Protein AF-T1BJ75-F1 (afdb_monomer)

Solvent-accessible surface area (backbone atoms only — not comparable to full-atom values): 2524 Å² total; per-residue (Å²): 133,86,80,57,60,84,83,62,53,92,63,79,49,70,68,57,41,43,73,57,46,67,42,70,73,39,40,51,53,52,51,50,45,70,76,37,80,86,108

Secondary structure (DSSP, 8-state):
----TTTT--PPPHHHHHHHHSSHHHHHHHHHHHH-TT-

Sequence (39 aa):
MAMNQVQFQAGLSMAQFIQRYGTEAKCYRALYRARWPQG

Mean predicted ali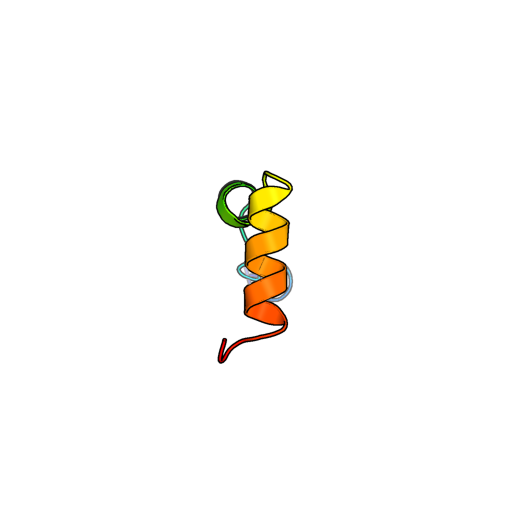gned error: 7.25 Å

Radius of gyration: 14.69 Å; Cα contacts (8 Å, |Δi|>4): 12; chains: 1; bounding box: 19×26×45 Å

Structure (mmCIF, N/CA/C/O backbone):
data_AF-T1BJ75-F1
#
_entry.id   AF-T1BJ75-F1
#
loop_
_atom_site.group_PDB
_atom_site.id
_atom_site.type_symbol
_atom_site.label_atom_id
_atom_site.label_alt_id
_atom_site.label_comp_id
_atom_site.label_asym_id
_atom_site.label_entity_id
_atom_site.label_seq_id
_atom_site.pdbx_PDB_ins_code
_atom_site.Cartn_x
_atom_site.Cartn_y
_atom_site.Cartn_z
_atom_site.occupancy
_atom_site.B_iso_or_equiv
_atom_site.auth_seq_id
_atom_site.auth_comp_id
_atom_site.auth_asym_id
_atom_site.auth_atom_id
_atom_site.pdbx_PDB_model_num
ATOM 1 N N . MET A 1 1 ? 4.894 15.993 26.574 1.00 47.59 1 MET A N 1
ATOM 2 C CA . MET A 1 1 ? 5.257 14.636 26.109 1.00 47.59 1 MET A CA 1
ATOM 3 C C . MET A 1 1 ? 5.601 14.724 24.633 1.00 47.59 1 MET A C 1
ATOM 5 O O . MET A 1 1 ? 4.760 15.175 23.868 1.00 47.59 1 MET A O 1
ATOM 9 N N . ALA A 1 2 ? 6.834 14.400 24.245 1.00 65.12 2 ALA A N 1
ATOM 10 C CA . ALA A 1 2 ? 7.238 14.423 22.842 1.00 65.12 2 ALA A CA 1
ATOM 11 C C . ALA A 1 2 ? 6.716 13.151 22.156 1.00 65.12 2 ALA A C 1
ATOM 13 O O . ALA A 1 2 ? 7.133 12.049 22.505 1.00 65.12 2 ALA A O 1
ATOM 14 N N . MET A 1 3 ? 5.764 13.292 21.230 1.00 67.12 3 MET A N 1
ATOM 15 C CA . MET A 1 3 ? 5.285 12.170 20.419 1.00 67.12 3 MET A CA 1
ATOM 16 C C . MET A 1 3 ? 6.407 11.728 19.478 1.00 67.12 3 MET A C 1
ATOM 18 O O . MET A 1 3 ? 6.879 12.513 18.654 1.00 67.12 3 MET A O 1
ATOM 22 N N . ASN A 1 4 ? 6.851 10.480 19.613 1.00 76.06 4 ASN A N 1
ATOM 23 C CA . ASN A 1 4 ? 7.870 9.907 18.746 1.00 76.06 4 ASN A CA 1
ATOM 24 C C . ASN A 1 4 ? 7.276 9.695 17.343 1.00 76.06 4 ASN A C 1
ATOM 26 O O . ASN A 1 4 ? 6.551 8.733 17.103 1.00 76.06 4 ASN A O 1
ATOM 30 N N . GLN A 1 5 ? 7.589 10.601 16.417 1.00 60.56 5 GLN A N 1
ATOM 31 C CA . GLN A 1 5 ? 7.086 10.581 15.038 1.00 60.56 5 GLN A CA 1
ATOM 32 C C . GLN A 1 5 ? 7.435 9.285 14.290 1.00 60.56 5 GLN A C 1
ATOM 34 O O . GLN A 1 5 ? 6.721 8.906 13.373 1.00 60.56 5 GLN A O 1
ATOM 39 N N . VAL A 1 6 ? 8.492 8.568 14.693 1.00 66.56 6 VAL A N 1
ATOM 40 C CA . VAL A 1 6 ? 8.841 7.258 14.117 1.00 66.56 6 VAL A CA 1
ATOM 41 C C . VAL A 1 6 ? 7.859 6.169 14.566 1.00 66.56 6 VAL A C 1
ATOM 43 O O . VAL A 1 6 ? 7.552 5.270 13.792 1.00 66.56 6 VAL A O 1
ATOM 46 N N . GLN A 1 7 ? 7.319 6.265 15.785 1.00 60.88 7 GLN A N 1
ATOM 47 C CA . GLN A 1 7 ? 6.308 5.337 16.312 1.00 60.88 7 GLN A CA 1
ATOM 48 C C . GLN A 1 7 ? 4.893 5.662 15.813 1.00 60.88 7 GLN A C 1
ATOM 50 O O . GLN A 1 7 ? 4.058 4.768 15.712 1.00 60.88 7 GLN A O 1
ATOM 55 N N . PHE A 1 8 ? 4.639 6.929 15.479 1.00 63.28 8 PHE A N 1
ATOM 56 C CA . PHE A 1 8 ? 3.348 7.428 15.000 1.00 63.28 8 PHE A CA 1
ATOM 57 C C . PHE A 1 8 ? 3.416 7.915 13.552 1.00 63.28 8 PHE A C 1
ATOM 59 O O . PHE A 1 8 ? 2.780 8.906 13.191 1.00 63.28 8 PHE A O 1
ATOM 66 N N . GLN A 1 9 ? 4.180 7.224 12.703 1.00 62.34 9 GLN A N 1
ATOM 67 C CA . GLN A 1 9 ? 4.093 7.491 11.273 1.00 62.34 9 GLN A CA 1
ATOM 68 C C . GLN A 1 9 ? 2.677 7.186 10.791 1.00 62.34 9 GLN A C 1
ATOM 70 O O . GLN A 1 9 ? 2.050 6.227 11.250 1.00 62.34 9 GLN A O 1
ATOM 75 N N . ALA A 1 10 ? 2.180 7.999 9.857 1.00 69.88 10 ALA A N 1
ATOM 76 C CA . ALA A 1 10 ? 0.908 7.764 9.190 1.00 69.88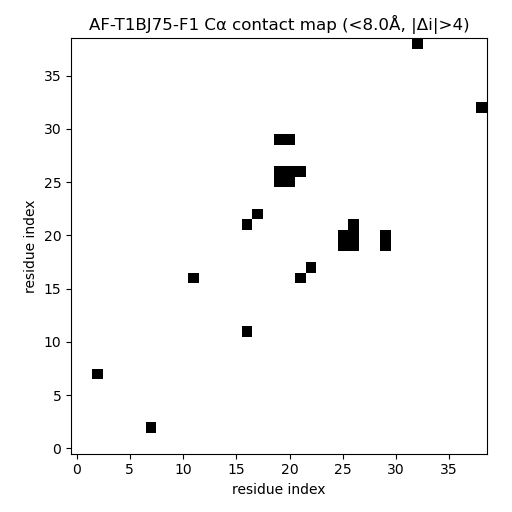 10 ALA A CA 1
ATOM 77 C C . ALA A 1 10 ? 1.018 6.506 8.314 1.00 69.88 10 ALA A C 1
ATOM 79 O O . ALA A 1 10 ? 1.206 6.568 7.100 1.00 69.88 10 ALA A O 1
ATOM 80 N N . GLY A 1 11 ? 0.949 5.346 8.961 1.00 78.00 11 GLY A N 1
ATOM 81 C CA . GLY A 1 11 ? 0.765 4.071 8.306 1.00 78.00 11 GLY A CA 1
ATOM 82 C C . GLY A 1 11 ? -0.603 4.030 7.642 1.00 78.00 11 GLY A C 1
ATOM 83 O O . GLY A 1 11 ? -1.536 4.749 8.008 1.00 78.00 11 GLY A O 1
ATOM 84 N N . LEU A 1 12 ? -0.733 3.159 6.650 1.00 83.00 12 LEU A N 1
ATOM 85 C CA . LEU A 1 12 ? -2.033 2.856 6.080 1.00 83.00 12 LEU A CA 1
ATOM 86 C C . LEU A 1 12 ? -2.898 2.215 7.173 1.00 83.00 12 LEU A C 1
ATOM 88 O O . LEU A 1 12 ? -2.513 1.188 7.731 1.00 83.00 12 LEU A O 1
ATOM 92 N N . SER A 1 13 ? -4.053 2.804 7.489 1.00 87.69 13 SER A N 1
ATOM 93 C CA . SER A 1 13 ? -4.947 2.198 8.481 1.00 87.69 13 SER A CA 1
ATOM 94 C C . SER A 1 13 ? -5.435 0.832 7.995 1.00 87.69 13 SER A C 1
ATOM 96 O O . SER A 1 13 ? -5.502 0.585 6.790 1.00 87.69 13 SER A O 1
ATOM 98 N N . MET A 1 14 ? -5.838 -0.055 8.908 1.00 84.94 14 MET A N 1
ATOM 99 C CA . MET A 1 14 ? -6.338 -1.384 8.527 1.00 84.94 14 MET A CA 1
ATOM 100 C C . MET A 1 14 ? -7.527 -1.297 7.554 1.00 84.94 14 MET A C 1
ATOM 102 O O . MET A 1 14 ? -7.589 -2.027 6.567 1.00 84.94 14 MET A O 1
ATOM 106 N N . ALA 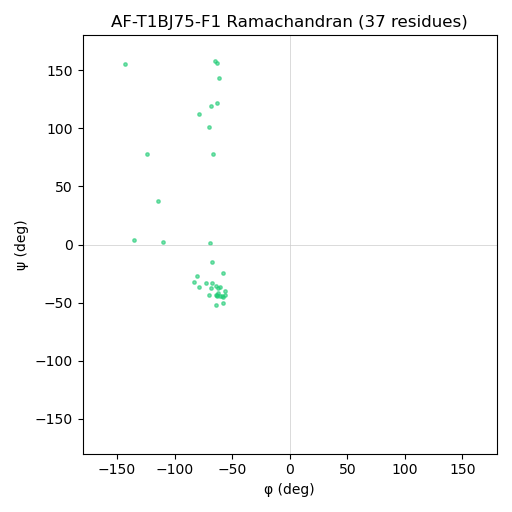A 1 15 ? -8.441 -0.347 7.773 1.00 91.19 15 ALA A N 1
ATOM 107 C CA . ALA A 1 15 ? -9.566 -0.116 6.869 1.00 91.19 15 ALA A CA 1
ATOM 108 C C . ALA A 1 15 ? -9.099 0.330 5.473 1.00 91.19 15 ALA A C 1
ATOM 110 O O . ALA A 1 15 ? -9.570 -0.193 4.462 1.00 91.19 15 ALA A O 1
ATOM 111 N N . GLN A 1 16 ? -8.129 1.248 5.403 1.00 90.44 16 GLN A N 1
ATOM 112 C CA . GLN A 1 16 ? -7.553 1.693 4.132 1.00 90.44 16 GLN A CA 1
ATOM 113 C C . GLN A 1 16 ? -6.743 0.579 3.447 1.00 90.44 16 GLN A C 1
A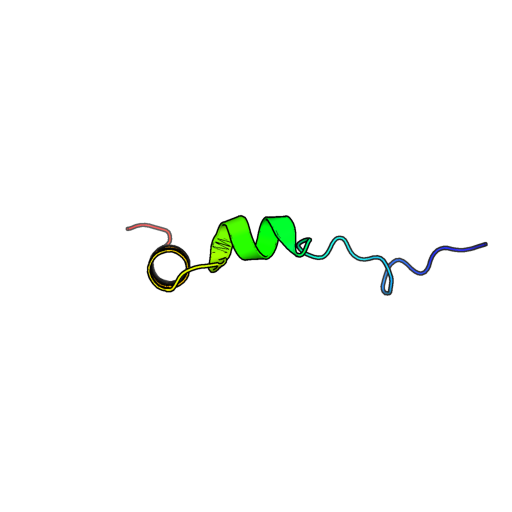TOM 115 O O . GLN A 1 16 ? -6.745 0.486 2.219 1.00 90.44 16 GLN A O 1
ATOM 120 N N . PHE A 1 17 ? -6.092 -0.295 4.216 1.00 90.19 17 PHE A N 1
ATOM 121 C CA . PHE A 1 17 ? -5.394 -1.472 3.709 1.00 90.19 17 PHE A CA 1
ATOM 122 C C . PHE A 1 17 ? -6.374 -2.446 3.056 1.00 90.19 17 PHE A C 1
ATOM 124 O O . PHE A 1 17 ? -6.207 -2.777 1.885 1.00 90.19 17 PHE A O 1
ATOM 131 N N . ILE A 1 18 ? -7.454 -2.825 3.743 1.00 93.94 18 ILE A N 1
ATOM 132 C CA . ILE A 1 18 ? -8.483 -3.714 3.180 1.00 93.94 18 ILE A CA 1
ATOM 133 C C . ILE A 1 18 ? -9.199 -3.058 1.990 1.00 93.94 18 ILE A C 1
ATOM 135 O O . ILE A 1 18 ? -9.509 -3.719 0.992 1.00 93.94 18 ILE A O 1
ATOM 139 N N . GLN A 1 19 ? -9.413 -1.742 2.022 1.00 93.50 19 GLN A N 1
ATOM 140 C CA . GLN A 1 19 ? -9.973 -1.028 0.878 1.00 93.50 19 GLN A CA 1
ATOM 141 C C . GLN A 1 19 ? -9.090 -1.190 -0.368 1.00 93.50 19 GLN A C 1
ATOM 143 O O . GLN A 1 19 ? -9.630 -1.480 -1.441 1.00 93.50 19 GLN A O 1
ATOM 148 N N . ARG A 1 20 ? -7.764 -1.052 -0.219 1.00 90.44 20 ARG A N 1
ATOM 149 C CA . ARG A 1 20 ? -6.782 -1.099 -1.317 1.00 90.44 20 ARG A CA 1
ATOM 150 C C . ARG A 1 20 ? -6.364 -2.514 -1.731 1.00 90.44 20 ARG A C 1
ATOM 152 O O . ARG A 1 20 ? -6.116 -2.720 -2.912 1.00 90.44 20 ARG A O 1
ATOM 159 N N . TYR 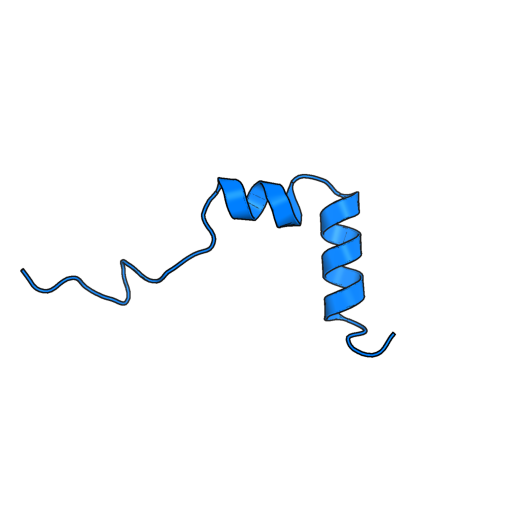A 1 21 ? -6.331 -3.472 -0.804 1.00 95.44 21 TYR A N 1
ATOM 160 C CA . TYR A 1 21 ? -5.706 -4.792 -0.987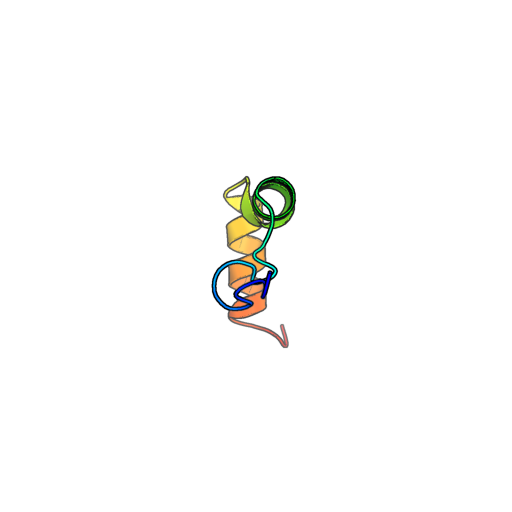 1.00 95.44 21 TYR A CA 1
ATOM 161 C C . TYR A 1 21 ? -6.551 -5.972 -0.475 1.00 95.44 21 TYR A C 1
ATOM 163 O O . TYR A 1 21 ? -6.112 -7.111 -0.520 1.00 95.44 21 TYR A O 1
ATOM 171 N N . GLY A 1 22 ? -7.772 -5.742 0.012 1.00 94.62 22 GLY A N 1
ATOM 172 C CA . GLY A 1 22 ? -8.566 -6.769 0.707 1.00 94.62 22 GLY A CA 1
ATOM 173 C C . GLY A 1 22 ? -9.084 -7.932 -0.146 1.00 94.62 22 GLY A C 1
ATOM 174 O O . GLY A 1 22 ? -9.794 -8.780 0.376 1.00 94.62 22 GLY A O 1
ATOM 175 N N . THR A 1 23 ? -8.783 -7.970 -1.445 1.00 97.62 23 THR A N 1
ATOM 176 C CA . THR A 1 23 ? -9.092 -9.106 -2.323 1.00 97.62 23 THR A CA 1
ATOM 177 C C . THR A 1 23 ? -7.968 -9.306 -3.331 1.00 97.62 23 THR A C 1
ATOM 179 O O . THR A 1 23 ? -7.274 -8.355 -3.699 1.00 97.62 23 THR A O 1
ATOM 182 N N . GLU A 1 24 ? -7.831 -10.527 -3.843 1.00 96.88 24 GLU A N 1
ATOM 183 C CA . GLU A 1 24 ? -6.808 -10.867 -4.837 1.00 96.88 24 GLU A CA 1
ATOM 184 C C . GLU A 1 24 ? -6.890 -9.976 -6.088 1.00 96.88 24 GLU A C 1
ATOM 186 O O . GLU A 1 24 ? -5.887 -9.418 -6.528 1.00 96.88 24 GLU A O 1
ATOM 191 N N . ALA A 1 25 ? -8.102 -9.720 -6.592 1.00 97.50 25 ALA A N 1
ATOM 192 C CA . ALA A 1 25 ? -8.319 -8.827 -7.730 1.00 97.50 25 ALA A CA 1
ATOM 193 C C . ALA A 1 25 ? -7.837 -7.385 -7.470 1.00 97.50 25 ALA A C 1
ATOM 195 O O . ALA A 1 25 ? -7.322 -6.722 -8.375 1.00 97.50 25 ALA A O 1
ATOM 196 N N . LYS A 1 26 ? -7.992 -6.876 -6.240 1.00 96.62 26 LYS A N 1
ATOM 197 C CA . LYS A 1 26 ? -7.490 -5.547 -5.857 1.00 96.62 26 LYS A CA 1
ATOM 198 C C . LYS A 1 26 ? -5.965 -5.530 -5.792 1.00 96.62 26 LYS A C 1
ATOM 200 O O . LYS A 1 26 ? -5.356 -4.611 -6.338 1.00 96.62 26 LYS A O 1
ATOM 205 N N . CYS A 1 27 ? -5.359 -6.564 -5.208 1.00 95.62 27 CYS A N 1
ATOM 206 C CA . CYS A 1 27 ? -3.907 -6.735 -5.197 1.00 95.62 27 CYS A CA 1
ATOM 207 C C . CYS A 1 27 ? -3.332 -6.790 -6.613 1.00 95.62 27 CYS A C 1
ATOM 209 O O . CYS A 1 27 ? -2.372 -6.081 -6.903 1.00 95.62 27 CYS A O 1
ATOM 211 N N . TYR A 1 28 ? -3.954 -7.551 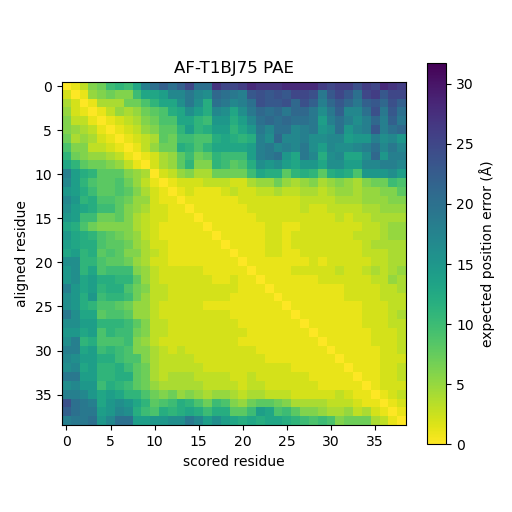-7.516 1.00 96.69 28 TYR A N 1
ATOM 212 C CA . TYR A 1 28 ? -3.506 -7.652 -8.903 1.00 96.69 28 TYR A CA 1
ATOM 213 C C . TYR A 1 28 ? -3.542 -6.296 -9.618 1.00 96.69 28 TYR A C 1
ATOM 215 O O . TYR A 1 28 ? -2.574 -5.903 -10.265 1.00 96.69 28 TYR A O 1
ATOM 223 N N . ARG A 1 29 ? -4.623 -5.523 -9.445 1.00 94.88 29 ARG A N 1
ATOM 224 C CA . ARG A 1 29 ? -4.728 -4.163 -10.004 1.00 94.88 29 ARG A CA 1
ATOM 225 C C . ARG A 1 29 ? -3.670 -3.218 -9.443 1.00 94.88 29 ARG A C 1
ATOM 227 O O . ARG A 1 29 ? -3.108 -2.424 -10.197 1.00 94.88 29 ARG A O 1
ATOM 234 N N . ALA A 1 30 ? -3.409 -3.284 -8.139 1.00 94.62 30 ALA A N 1
ATOM 235 C CA . ALA A 1 30 ? -2.370 -2.476 -7.509 1.00 94.62 30 ALA A CA 1
ATOM 236 C C . ALA A 1 30 ? -0.978 -2.848 -8.042 1.00 94.62 30 ALA A C 1
ATOM 238 O O . ALA A 1 30 ? -0.202 -1.962 -8.392 1.00 94.62 30 ALA A O 1
ATOM 239 N N . LEU A 1 31 ? -0.701 -4.148 -8.182 1.00 94.62 31 LEU A N 1
ATOM 240 C CA . LEU A 1 31 ? 0.548 -4.661 -8.736 1.00 94.62 31 LEU A CA 1
ATOM 241 C C . LEU A 1 31 ? 0.742 -4.242 -10.196 1.00 94.62 31 LEU A C 1
ATOM 243 O O . LEU A 1 31 ? 1.829 -3.801 -10.560 1.00 94.62 31 LEU A O 1
ATOM 247 N N . TYR A 1 32 ? -0.304 -4.346 -11.017 1.00 95.62 32 TYR A N 1
ATOM 248 C CA . TYR A 1 32 ? -0.260 -3.939 -12.420 1.00 95.62 32 TYR A CA 1
ATOM 249 C C . TYR A 1 32 ? 0.120 -2.460 -12.553 1.00 95.62 32 TYR A C 1
ATOM 251 O O . TYR A 1 32 ? 1.085 -2.133 -13.236 1.00 95.62 32 TYR A O 1
ATOM 259 N N . ARG A 1 33 ? -0.565 -1.573 -11.816 1.00 93.06 33 ARG A N 1
ATOM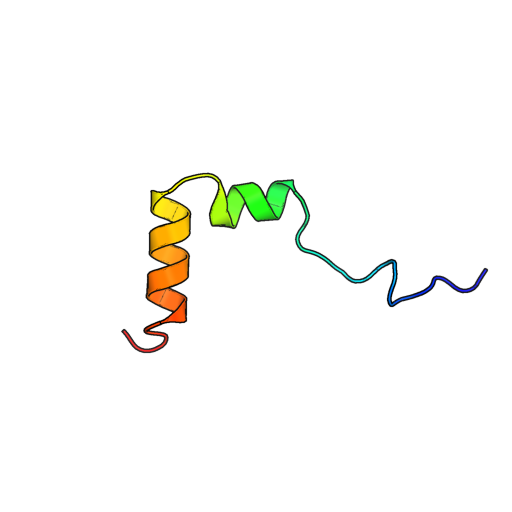 260 C CA . ARG A 1 33 ? -0.270 -0.128 -11.810 1.00 93.06 33 ARG A CA 1
ATOM 261 C C . ARG A 1 33 ? 1.132 0.195 -11.297 1.00 93.06 33 ARG A C 1
ATOM 263 O O . ARG A 1 33 ? 1.758 1.121 -11.795 1.00 93.06 33 ARG A O 1
ATOM 270 N N . ALA A 1 34 ? 1.608 -0.541 -10.294 1.00 92.62 34 ALA A N 1
ATOM 271 C CA . ALA A 1 34 ? 2.945 -0.342 -9.745 1.00 92.62 34 ALA A CA 1
ATOM 272 C C . ALA A 1 34 ? 4.042 -0.750 -10.740 1.00 92.62 34 ALA A C 1
ATOM 274 O O . ALA A 1 34 ? 5.079 -0.098 -10.808 1.00 92.62 34 ALA A O 1
ATOM 275 N N . ARG A 1 35 ? 3.815 -1.823 -11.508 1.00 95.50 35 ARG A N 1
ATOM 276 C CA . ARG A 1 35 ? 4.769 -2.314 -12.509 1.00 95.50 35 ARG A CA 1
ATOM 277 C C . ARG A 1 35 ? 4.743 -1.504 -13.805 1.00 95.50 35 ARG A C 1
ATOM 279 O O . ARG A 1 35 ? 5.801 -1.274 -14.377 1.00 95.50 35 ARG A O 1
ATOM 286 N N . TRP A 1 36 ? 3.565 -1.050 -14.228 1.00 93.50 36 TRP A N 1
ATOM 287 C CA . TRP A 1 36 ? 3.364 -0.252 -15.439 1.00 93.50 36 TRP A CA 1
ATOM 288 C C . TRP A 1 36 ? 2.654 1.065 -15.113 1.00 93.50 36 TRP A C 1
ATOM 290 O O . TRP A 1 36 ? 1.452 1.212 -15.344 1.00 93.50 36 TRP A O 1
ATOM 300 N N . PRO A 1 37 ? 3.384 2.058 -14.578 1.00 84.75 37 PRO A N 1
ATOM 301 C CA . PRO A 1 37 ? 2.804 3.354 -14.229 1.00 84.75 37 PRO A CA 1
ATOM 302 C C . PRO A 1 37 ? 2.342 4.172 -15.448 1.00 84.75 37 PRO A C 1
ATOM 304 O O . PRO A 1 37 ? 1.599 5.134 -15.278 1.00 84.75 37 PRO A O 1
ATOM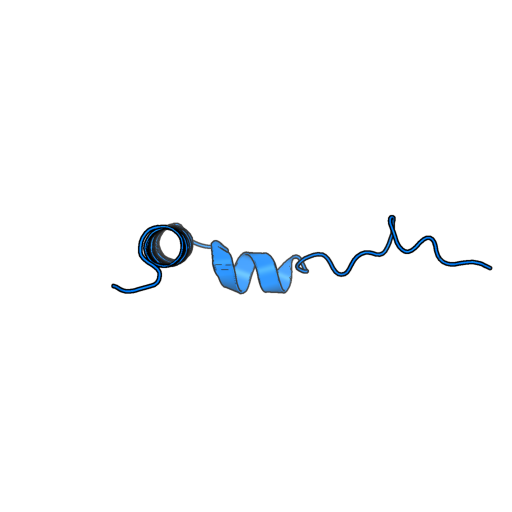 307 N N . GLN A 1 38 ? 2.765 3.801 -16.660 1.00 87.31 38 GLN A N 1
ATOM 308 C CA . GLN A 1 38 ? 2.442 4.491 -17.918 1.00 87.31 38 GLN A CA 1
ATOM 309 C C . GLN A 1 38 ? 1.489 3.694 -18.828 1.00 87.31 38 GLN A C 1
ATOM 311 O O . GLN A 1 38 ? 1.143 4.187 -19.900 1.00 87.31 38 GLN A O 1
ATOM 316 N N . GLY A 1 39 ? 1.022 2.518 -18.384 1.00 72.81 39 GLY A N 1
ATOM 317 C CA . GLY A 1 39 ? 0.188 1.606 -19.179 1.00 72.81 39 GLY A CA 1
ATOM 318 C C . GLY A 1 39 ? 0.927 0.359 -19.624 1.00 72.81 39 GLY A C 1
ATOM 319 O O . GLY A 1 39 ? 2.017 0.510 -20.216 1.00 72.81 39 GLY A O 1
#

pLDDT: mean 84.44, std 13.54, range [47.59, 97.62]

Foldseek 3Di:
DDDDCVVVPPDQDPVNCCVQPVDPVSVVVVVVCVVCVPD

Organism: NCBI:txid410659